Protein AF-A0AAP2DZU4-F1 (afdb_monomer_lite)

Secondary structure (DSSP, 8-state):
-------HHHHHHHHHHHT-S---HHHHHHHHHHHHHHHHHHHHHHHHHHHHHHHHHHHHHHHHHHHHHHHHHHHHSTTTGGGT-TT------HHHHHHHHHHHHHHHHHHHHHHHHHHS----------

Organism: NCBI:txid2782350

Radius of gyration: 33.44 Å; chains: 1; bounding box: 71×27×96 Å

Foldseek 3Di:
DDDDDPDVVVVVVVVVVVPPDDDDPVRVVVVVVVVVVVVVVVVVVVVVVVVVVVVVVVVVVLVVLVVVLVVVVQLCVPPRCVVPDPPRNDPDDPVVNVVSVVVNVVVVVVVVVVVCCVVCVPPPPPPPDD

Sequence (130 aa):
MSKPELKPFEKLKGILGKTSSAPDVVTAFEIQKYTLQSLDIRDRSQNIALRKTFAWCLFAVLIFWLSVVIYIVISSGSSCLIIFSPAIAFHLSDSVIIALLTTTTANVIGFFYVVTNYLFPKTEKADEKK

pLDDT: mean 72.27, std 12.95, range [37.91, 92.44]

Structure (mmCIF, N/CA/C/O backbone):
data_AF-A0AAP2DZU4-F1
#
_entry.id   AF-A0AAP2DZU4-F1
#
loop_
_atom_site.group_PDB
_atom_site.id
_atom_site.type_symbol
_atom_site.label_atom_id
_atom_site.label_alt_id
_atom_site.label_comp_id
_atom_site.label_asym_id
_atom_site.label_entity_id
_atom_site.label_seq_id
_atom_site.pdbx_PDB_ins_code
_atom_site.Cartn_x
_atom_site.Cartn_y
_atom_site.Cartn_z
_atom_site.occupancy
_atom_site.B_iso_or_equiv
_atom_site.auth_seq_id
_atom_site.auth_comp_id
_atom_site.auth_asym_id
_atom_site.auth_atom_id
_atom_site.pdbx_PDB_model_num
ATOM 1 N N . MET A 1 1 ? -40.450 17.290 74.959 1.00 41.97 1 MET A N 1
ATOM 2 C CA . MET A 1 1 ? -40.647 15.908 74.470 1.00 41.97 1 MET A CA 1
ATOM 3 C C . MET A 1 1 ? -39.992 15.806 73.094 1.00 41.97 1 MET A C 1
ATOM 5 O O . MET A 1 1 ? -40.652 16.003 72.084 1.00 41.97 1 MET A O 1
ATOM 9 N N . SER A 1 2 ? -38.662 15.674 73.052 1.00 43.31 2 SER A N 1
ATOM 10 C CA . SER A 1 2 ? -37.877 15.709 71.810 1.00 43.31 2 SER A CA 1
ATOM 11 C C . SER A 1 2 ? -37.740 14.301 71.230 1.00 43.31 2 SER A C 1
ATOM 13 O O . SER A 1 2 ? -37.259 13.378 71.882 1.00 43.31 2 SER A O 1
ATOM 15 N N . LYS A 1 3 ? -38.226 14.146 70.000 1.00 58.19 3 LYS A N 1
ATOM 16 C CA . LYS A 1 3 ? -38.184 12.920 69.199 1.00 58.19 3 LYS A CA 1
ATOM 17 C C . LYS A 1 3 ? -36.711 12.578 68.904 1.00 58.19 3 LYS A C 1
ATOM 19 O O . LYS A 1 3 ? -36.002 13.466 68.434 1.00 58.19 3 LYS A O 1
ATOM 24 N N . PRO A 1 4 ? -36.217 11.358 69.182 1.00 60.34 4 PRO A N 1
ATOM 25 C CA . PRO A 1 4 ? -34.834 11.020 68.875 1.00 60.34 4 PRO A CA 1
ATOM 26 C C . PRO A 1 4 ? -34.670 10.888 67.356 1.00 60.34 4 PRO A C 1
ATOM 28 O O . PRO A 1 4 ? -35.214 9.976 66.734 1.00 60.34 4 PRO A O 1
ATOM 31 N N . GLU A 1 5 ? -33.938 11.832 66.765 1.00 65.56 5 GLU A N 1
ATOM 32 C CA . GLU A 1 5 ? -33.445 11.782 65.388 1.00 65.56 5 GLU A CA 1
ATOM 33 C C . GLU A 1 5 ? -32.621 10.495 65.208 1.00 65.56 5 GLU A C 1
ATOM 35 O O . GLU A 1 5 ? -31.505 10.357 65.716 1.00 65.56 5 GLU A O 1
ATOM 40 N N . LEU A 1 6 ? -33.209 9.506 64.531 1.00 63.28 6 LEU A N 1
ATOM 41 C CA . LEU A 1 6 ? -32.548 8.255 64.173 1.00 63.28 6 LEU A CA 1
ATOM 42 C C . LEU A 1 6 ? -31.293 8.556 63.348 1.00 63.28 6 LEU A C 1
ATOM 44 O O . LEU A 1 6 ? -31.360 9.207 62.305 1.00 63.28 6 LEU A O 1
ATOM 48 N N . LYS A 1 7 ? -30.147 8.044 63.814 1.00 73.19 7 LYS A N 1
ATOM 49 C CA . LYS A 1 7 ? -28.845 8.197 63.154 1.00 73.19 7 LYS A CA 1
ATOM 50 C C . LYS A 1 7 ? -28.957 7.772 61.677 1.00 73.19 7 LYS A C 1
ATOM 52 O O . LYS A 1 7 ? -29.510 6.703 61.412 1.00 73.19 7 LYS A O 1
ATOM 57 N N . PRO A 1 8 ? -28.388 8.526 60.716 1.00 77.06 8 PRO A N 1
ATOM 58 C CA . PRO A 1 8 ? -28.501 8.243 59.277 1.00 77.06 8 PRO A CA 1
ATOM 59 C C . PRO A 1 8 ? -28.170 6.793 58.886 1.00 77.06 8 PRO A C 1
ATOM 61 O O . PRO A 1 8 ? -28.793 6.223 57.994 1.00 77.06 8 PRO A O 1
ATOM 64 N N . PHE A 1 9 ? -27.240 6.169 59.609 1.00 72.81 9 PHE A N 1
ATOM 65 C CA . PHE A 1 9 ? -26.833 4.777 59.425 1.00 72.81 9 PHE A CA 1
ATOM 66 C C . PHE A 1 9 ? -27.935 3.742 59.701 1.00 72.81 9 PHE A C 1
ATOM 68 O O . PHE A 1 9 ? -28.024 2.757 58.974 1.00 72.81 9 PHE A O 1
ATOM 75 N N . GLU A 1 10 ? -28.797 3.956 60.699 1.00 77.69 10 GLU A N 1
ATOM 76 C CA . GLU A 1 10 ? -29.917 3.049 61.015 1.00 77.69 10 GLU A CA 1
ATOM 77 C C . GLU A 1 10 ? -30.954 3.057 59.884 1.00 77.69 10 GLU A C 1
ATOM 79 O O . GLU A 1 10 ? -31.432 2.012 59.438 1.00 77.69 10 GLU A O 1
ATOM 84 N N . LYS A 1 11 ? -31.228 4.251 59.345 1.00 71.88 11 LYS A N 1
ATOM 85 C CA . LYS A 1 11 ? -32.122 4.444 58.200 1.00 71.88 11 LYS A CA 1
ATOM 86 C C . LYS A 1 11 ? -31.560 3.784 56.937 1.00 71.88 11 LYS A C 1
ATOM 88 O O . LYS A 1 11 ? -32.304 3.124 56.216 1.00 71.88 11 LYS A O 1
ATOM 93 N N . LEU A 1 12 ? -30.250 3.905 56.702 1.00 72.38 12 LEU A N 1
ATOM 94 C CA . LEU A 1 12 ? -29.562 3.247 55.586 1.00 72.38 12 LEU A CA 1
ATOM 95 C C . LEU A 1 12 ? -29.586 1.720 55.714 1.00 72.38 12 LEU A C 1
ATOM 97 O O . LEU A 1 12 ? -29.875 1.037 54.735 1.00 72.38 12 LEU A O 1
ATOM 101 N N . LYS A 1 13 ? -29.363 1.179 56.916 1.00 75.00 13 LYS A N 1
ATOM 102 C CA . LYS A 1 13 ? -29.406 -0.268 57.176 1.00 75.00 13 LYS A CA 1
ATOM 103 C C . LYS A 1 13 ? -30.805 -0.851 56.944 1.00 75.00 13 LYS A C 1
ATOM 105 O O . LYS A 1 13 ? -30.927 -1.929 56.369 1.00 75.00 13 LYS A O 1
ATOM 110 N N . GLY A 1 14 ? -31.856 -0.114 57.316 1.00 73.19 14 GLY A N 1
ATOM 111 C CA . GLY A 1 14 ? -33.247 -0.490 57.039 1.00 73.19 14 GLY A CA 1
ATOM 112 C C . GLY A 1 14 ? -33.620 -0.455 55.551 1.00 73.19 14 GLY A C 1
ATOM 113 O O . GLY A 1 14 ? -34.445 -1.256 55.111 1.00 73.19 14 GLY A O 1
ATOM 114 N N . ILE A 1 15 ? -33.000 0.431 54.763 1.00 73.69 15 ILE A N 1
ATOM 115 C CA . ILE A 1 15 ? -33.164 0.469 53.301 1.00 73.69 15 ILE A CA 1
ATOM 116 C C . ILE A 1 15 ? -32.403 -0.696 52.651 1.00 73.69 15 ILE A C 1
ATOM 118 O O . ILE A 1 15 ? -32.988 -1.412 51.844 1.00 73.69 15 ILE A O 1
ATOM 122 N N . LEU A 1 16 ? -31.155 -0.952 53.063 1.00 69.94 16 LEU A N 1
ATOM 123 C CA . LEU A 1 16 ? -30.349 -2.066 52.542 1.00 69.94 16 LEU A CA 1
ATOM 124 C C . LEU A 1 16 ? -30.954 -3.442 52.868 1.00 69.94 16 LEU A C 1
ATOM 126 O O . LEU A 1 16 ? -30.893 -4.362 52.056 1.00 69.94 16 LEU A O 1
ATOM 130 N N . GLY A 1 17 ? -31.565 -3.583 54.049 1.00 65.06 17 GLY A N 1
ATOM 131 C CA . GLY A 1 17 ? -32.260 -4.808 54.453 1.00 65.06 17 GLY A CA 1
ATOM 132 C C . GLY A 1 17 ? -33.515 -5.095 53.622 1.00 65.06 17 GLY A C 1
ATOM 133 O O . GLY A 1 17 ? -33.870 -6.255 53.440 1.00 65.06 17 GLY A O 1
ATOM 134 N N . LYS A 1 18 ? -34.159 -4.060 53.063 1.00 62.88 18 LYS A N 1
ATOM 135 C CA . LYS A 1 18 ? -35.315 -4.204 52.161 1.00 62.88 18 LYS A CA 1
ATOM 136 C C . LYS A 1 18 ? -34.926 -4.546 50.724 1.00 62.88 18 LYS A C 1
ATOM 138 O O . LYS A 1 18 ? -35.751 -5.085 49.999 1.00 62.88 18 LYS A O 1
ATOM 143 N N . THR A 1 19 ? -33.689 -4.266 50.317 1.00 60.69 19 THR A N 1
ATOM 144 C CA . THR A 1 19 ? -33.181 -4.581 48.972 1.00 60.69 19 THR A CA 1
ATOM 145 C C . THR A 1 19 ? -32.550 -5.973 48.872 1.00 60.69 19 THR A C 1
ATOM 147 O O . THR A 1 19 ? -32.037 -6.333 47.820 1.00 60.69 19 THR A O 1
ATOM 150 N N . SER A 1 20 ? -32.597 -6.784 49.937 1.00 56.12 20 SER A N 1
ATOM 151 C CA . SER A 1 20 ? -32.206 -8.202 49.914 1.00 56.12 20 SER A CA 1
ATOM 152 C C . SER A 1 20 ? -33.333 -9.070 49.332 1.00 56.12 20 SER A C 1
ATOM 154 O O . SER A 1 20 ? -33.860 -9.977 49.967 1.00 56.12 20 SER A O 1
ATOM 156 N N . SER A 1 21 ? -33.752 -8.759 48.112 1.00 58.66 21 SER A N 1
ATOM 157 C CA . SER A 1 21 ? -34.430 -9.714 47.240 1.00 58.66 21 SER A CA 1
ATOM 158 C C . SER A 1 21 ? -33.571 -9.852 46.001 1.00 58.66 21 SER A C 1
ATOM 160 O O . SER A 1 21 ? -32.985 -8.871 45.543 1.00 58.66 21 SER A O 1
ATOM 162 N N . ALA A 1 22 ? -33.447 -11.087 45.519 1.00 63.03 22 ALA A N 1
ATOM 163 C CA . ALA A 1 22 ? -32.779 -11.412 44.267 1.00 63.03 22 ALA A CA 1
ATOM 164 C C . ALA A 1 22 ? -33.145 -10.385 43.177 1.00 63.03 22 ALA A C 1
ATOM 166 O O . ALA A 1 22 ? -34.276 -9.890 43.192 1.00 63.03 22 ALA A O 1
ATOM 167 N N . PRO A 1 23 ? -32.213 -10.037 42.270 1.00 57.38 23 PRO A N 1
ATOM 168 C CA . PRO A 1 23 ? -32.461 -9.002 41.275 1.00 57.38 23 PRO A CA 1
ATOM 169 C C . PRO A 1 23 ? -33.765 -9.305 40.531 1.00 57.38 23 PRO A C 1
ATOM 171 O O . PRO A 1 23 ? -33.922 -10.387 39.968 1.00 57.38 23 PRO A O 1
ATOM 174 N N . ASP A 1 24 ? -34.703 -8.357 40.575 1.00 71.06 24 ASP A N 1
ATOM 175 C CA . ASP A 1 24 ? -35.919 -8.363 39.763 1.00 71.06 24 ASP A CA 1
ATOM 176 C C . ASP A 1 24 ? -35.528 -8.597 38.292 1.00 71.06 24 ASP A C 1
ATOM 178 O O . ASP A 1 24 ? -34.496 -8.103 37.824 1.00 71.06 24 ASP A O 1
ATOM 182 N N . VAL A 1 25 ? -36.341 -9.364 37.561 1.00 72.12 25 VAL A N 1
ATOM 183 C CA . VAL A 1 25 ? -36.177 -9.643 36.128 1.00 72.12 25 VAL A CA 1
ATOM 184 C C . VAL A 1 25 ? -35.961 -8.365 35.313 1.00 72.12 25 VAL A C 1
ATOM 186 O O . VAL A 1 25 ? -35.189 -8.381 34.353 1.00 72.12 25 VAL A O 1
ATOM 189 N N . VAL A 1 26 ? -36.564 -7.245 35.727 1.00 75.00 26 VAL A N 1
ATOM 190 C CA . VAL A 1 26 ? -36.369 -5.932 35.094 1.00 75.00 26 VAL A CA 1
ATOM 191 C C . VAL A 1 26 ? -34.953 -5.400 35.342 1.00 75.00 26 VAL A C 1
ATOM 193 O O . VAL A 1 26 ? -34.276 -4.978 34.406 1.00 75.00 26 VAL A O 1
ATOM 196 N N . THR A 1 27 ? -34.449 -5.493 36.576 1.00 78.69 27 THR A N 1
ATOM 197 C CA . THR A 1 27 ? -33.080 -5.080 36.926 1.00 78.69 27 THR A CA 1
ATOM 198 C C . THR A 1 27 ? -32.030 -5.970 36.254 1.00 78.69 27 THR A C 1
ATOM 200 O O . THR A 1 27 ? -31.016 -5.472 35.766 1.00 78.69 27 THR A O 1
ATOM 203 N N . ALA A 1 28 ? -32.275 -7.281 36.162 1.00 79.25 28 ALA A N 1
ATOM 204 C CA . ALA A 1 28 ? -31.396 -8.213 35.455 1.00 79.25 28 ALA A CA 1
ATOM 205 C C . ALA A 1 28 ? -31.325 -7.911 33.945 1.00 79.25 28 ALA A C 1
ATOM 207 O O . ALA A 1 28 ? -30.241 -7.938 33.356 1.00 79.25 28 ALA A O 1
ATOM 208 N N . PHE A 1 29 ? -32.461 -7.565 33.332 1.00 82.88 29 PHE A N 1
ATOM 209 C CA . PHE A 1 29 ? -32.534 -7.186 31.921 1.00 82.88 29 PHE A CA 1
ATOM 210 C C . PHE A 1 29 ? -31.796 -5.870 31.630 1.00 82.88 29 PHE A C 1
ATOM 212 O O . PHE A 1 29 ? -31.060 -5.776 30.644 1.00 82.88 29 PHE A O 1
ATOM 219 N N . GLU A 1 30 ? -31.925 -4.864 32.500 1.00 80.88 30 GLU A N 1
ATOM 220 C CA . GLU A 1 30 ? -31.184 -3.604 32.363 1.00 80.88 30 GLU A CA 1
ATOM 221 C C . GLU A 1 30 ? -29.671 -3.825 32.448 1.00 80.88 30 GLU A C 1
ATOM 223 O O . GLU A 1 30 ? -28.938 -3.383 31.560 1.00 80.88 30 GLU A O 1
ATOM 228 N N . ILE A 1 31 ? -29.194 -4.583 33.441 1.00 83.00 31 ILE A N 1
ATOM 229 C CA . ILE A 1 31 ? -27.767 -4.922 33.588 1.00 83.00 31 ILE A CA 1
ATOM 230 C C . ILE A 1 31 ? -27.246 -5.644 32.337 1.00 83.00 31 ILE A C 1
ATOM 232 O O . ILE A 1 31 ? -26.151 -5.338 31.850 1.00 83.00 31 ILE A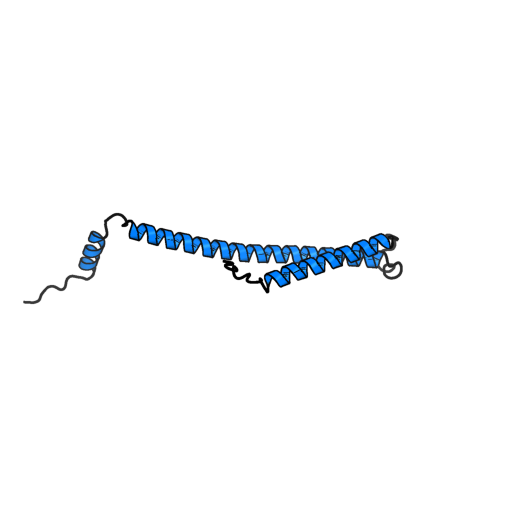 O 1
ATOM 236 N N . GLN A 1 32 ? -28.035 -6.558 31.767 1.00 86.19 32 GLN A N 1
ATOM 237 C CA . GLN A 1 32 ? -27.670 -7.261 30.538 1.00 86.19 32 GLN A CA 1
ATOM 238 C C . GLN A 1 32 ? -27.573 -6.306 29.343 1.00 86.19 32 GLN A C 1
ATOM 240 O O . GLN A 1 32 ? -26.606 -6.371 28.582 1.00 86.19 32 GLN A O 1
ATOM 245 N N . LYS A 1 33 ? -28.511 -5.363 29.210 1.00 85.62 33 LYS A N 1
ATOM 246 C CA . LYS A 1 33 ? -28.495 -4.341 28.156 1.00 85.62 33 LYS A CA 1
ATOM 247 C C . LYS A 1 33 ? -27.268 -3.429 28.249 1.00 85.62 33 LYS A C 1
ATOM 249 O O . LYS A 1 33 ? -26.604 -3.208 27.236 1.00 85.62 33 LYS A O 1
ATOM 254 N N . TYR A 1 34 ? -26.919 -2.958 29.448 1.00 79.38 34 TYR A N 1
ATOM 255 C CA . TYR A 1 34 ? -25.697 -2.173 29.671 1.00 79.38 34 TYR A CA 1
ATOM 256 C C . TYR A 1 34 ? -24.433 -2.976 29.344 1.00 79.38 34 TYR A C 1
ATOM 258 O O . TYR A 1 34 ? -23.505 -2.454 28.721 1.00 79.38 34 TYR A O 1
ATOM 266 N N . THR A 1 35 ? -24.413 -4.261 29.706 1.00 82.19 35 THR A N 1
ATOM 267 C CA . THR A 1 35 ? -23.297 -5.160 29.390 1.00 82.19 35 THR A CA 1
ATOM 268 C C . THR A 1 35 ? -23.128 -5.298 27.876 1.00 82.19 35 THR A C 1
ATOM 270 O O . THR A 1 35 ? -22.039 -5.038 27.367 1.00 82.19 35 THR A O 1
ATOM 273 N N . LEU A 1 36 ? -24.202 -5.593 27.135 1.00 82.00 36 LEU A N 1
ATOM 274 C CA . LEU A 1 36 ? -24.180 -5.699 25.669 1.00 82.00 36 LEU A CA 1
ATOM 275 C C . LEU A 1 36 ? -23.736 -4.394 24.994 1.00 82.00 36 LEU A C 1
ATOM 277 O O . LEU A 1 36 ? -22.903 -4.416 24.090 1.00 82.00 36 LEU A O 1
ATOM 281 N N . GLN A 1 37 ? -24.226 -3.250 25.472 1.00 81.81 37 GLN A N 1
ATOM 282 C CA . GLN A 1 37 ? -23.846 -1.944 24.937 1.00 81.81 37 GLN A CA 1
ATOM 283 C C . GLN A 1 37 ? -22.356 -1.642 25.166 1.00 81.81 37 GLN A C 1
ATOM 285 O O . GLN A 1 37 ? -21.689 -1.090 24.293 1.00 81.81 37 GLN A O 1
ATOM 290 N N . SER A 1 38 ? -21.805 -2.037 26.316 1.00 74.12 38 SER A N 1
ATOM 291 C CA . SER A 1 38 ? -20.375 -1.871 26.601 1.00 74.12 38 SER A CA 1
ATOM 292 C C . SER A 1 38 ? -19.481 -2.794 25.759 1.00 74.12 38 SER A C 1
ATOM 294 O O . SER A 1 38 ? -18.363 -2.407 25.410 1.00 74.12 38 SER A O 1
ATOM 296 N N . LEU A 1 39 ? -19.976 -3.982 25.392 1.00 74.75 39 LEU A N 1
ATOM 297 C CA . LEU A 1 39 ? -19.289 -4.912 24.495 1.00 74.75 39 LEU A CA 1
ATOM 298 C C . LEU A 1 39 ? -19.260 -4.379 23.059 1.00 74.75 39 LEU A C 1
ATOM 300 O O . LEU A 1 39 ? -18.198 -4.397 22.448 1.00 74.75 39 LEU A O 1
ATOM 304 N N . ASP A 1 40 ? -20.364 -3.814 22.565 1.00 77.31 40 ASP A N 1
ATOM 305 C CA . ASP A 1 40 ? -20.432 -3.201 21.229 1.00 77.31 40 ASP A CA 1
ATOM 306 C C . ASP A 1 40 ? -19.447 -2.027 21.078 1.00 77.31 40 ASP A C 1
ATOM 308 O O . ASP A 1 40 ? -18.712 -1.932 20.095 1.00 77.31 40 ASP A O 1
ATOM 312 N N . ILE A 1 41 ? -19.349 -1.158 22.091 1.00 70.31 41 ILE A N 1
ATOM 313 C CA . ILE A 1 41 ? -18.396 -0.035 22.077 1.00 70.31 41 ILE A CA 1
ATOM 314 C C . ILE A 1 41 ? -16.944 -0.543 22.081 1.00 70.31 41 ILE A C 1
ATOM 316 O O . ILE A 1 41 ? -16.085 0.030 21.404 1.00 70.31 41 ILE A O 1
ATOM 320 N N . ARG A 1 42 ? -16.656 -1.618 22.827 1.00 67.56 42 ARG A N 1
ATOM 321 C CA . ARG A 1 42 ? -15.328 -2.251 22.847 1.00 67.56 42 ARG A CA 1
ATOM 322 C C . ARG A 1 42 ? -14.999 -2.920 21.518 1.00 67.56 42 ARG A C 1
ATOM 324 O O . ARG A 1 42 ? -13.884 -2.746 21.041 1.00 67.56 42 ARG A O 1
ATOM 331 N N . ASP A 1 43 ? -15.949 -3.612 20.906 1.00 72.62 43 ASP A N 1
ATOM 332 C CA . ASP A 1 43 ? -15.754 -4.282 19.620 1.00 72.62 43 ASP A CA 1
ATOM 333 C C . ASP A 1 43 ? -15.518 -3.264 18.493 1.00 72.62 43 ASP A C 1
ATOM 335 O O . ASP A 1 43 ? -14.562 -3.370 17.720 1.00 72.62 43 ASP A O 1
ATOM 339 N N . ARG A 1 44 ? -16.289 -2.166 18.472 1.00 63.38 44 ARG A N 1
ATOM 340 C CA . ARG A 1 44 ? -16.034 -1.041 17.558 1.00 63.38 44 ARG A CA 1
ATOM 341 C C . ARG A 1 44 ? -14.665 -0.403 17.785 1.00 63.38 44 ARG A C 1
ATOM 343 O O . ARG A 1 44 ? -13.985 -0.077 16.812 1.00 63.38 44 ARG A O 1
ATOM 350 N N . SER A 1 45 ? -14.240 -0.214 19.037 1.00 61.62 45 SER A N 1
ATOM 351 C CA . SER A 1 45 ? -12.933 0.396 19.326 1.00 61.62 45 SER A CA 1
ATOM 352 C C . SER A 1 45 ? -11.766 -0.526 18.954 1.00 61.62 45 SER A C 1
ATOM 354 O O . SER A 1 45 ? -10.781 -0.057 18.377 1.00 61.62 45 SER A O 1
ATOM 356 N N . GLN A 1 46 ? -11.906 -1.836 19.181 1.00 60.19 46 GLN A N 1
ATOM 357 C CA . GLN A 1 46 ? -10.944 -2.849 18.746 1.00 60.19 46 GLN A CA 1
ATOM 358 C C . GLN A 1 46 ? -10.838 -2.895 17.221 1.00 60.19 46 GLN A C 1
ATOM 360 O O . GLN A 1 46 ? -9.730 -2.865 16.684 1.00 60.19 46 GLN A O 1
ATOM 365 N N . ASN A 1 47 ? -11.969 -2.847 16.517 1.00 64.81 47 ASN A N 1
ATOM 366 C CA . ASN A 1 47 ? -12.003 -2.781 15.058 1.00 64.81 47 ASN A CA 1
ATOM 367 C C . ASN A 1 47 ? -11.310 -1.522 14.503 1.00 64.81 47 ASN A C 1
ATOM 369 O O . ASN A 1 47 ? -10.663 -1.583 13.456 1.00 64.81 47 ASN A O 1
ATOM 373 N N . ILE A 1 48 ? -11.368 -0.387 15.209 1.00 65.81 48 ILE A N 1
ATOM 374 C CA . ILE A 1 48 ? -10.649 0.841 14.823 1.00 65.81 48 ILE A CA 1
ATOM 375 C C . ILE A 1 48 ? -9.139 0.708 15.070 1.00 65.81 48 ILE A C 1
ATOM 377 O O . ILE A 1 48 ? -8.341 1.124 14.227 1.00 65.81 48 ILE A O 1
ATOM 381 N N . ALA A 1 49 ? -8.731 0.136 16.204 1.00 62.59 49 ALA A N 1
ATOM 382 C CA . ALA A 1 49 ? -7.319 -0.056 16.535 1.00 62.59 49 ALA A CA 1
ATOM 383 C C . ALA A 1 49 ? -6.641 -1.048 15.575 1.00 62.59 49 ALA A C 1
ATOM 385 O O . ALA A 1 49 ? -5.568 -0.761 15.043 1.00 62.59 49 ALA A O 1
ATOM 386 N N . LEU A 1 50 ? -7.308 -2.166 15.278 1.00 64.50 50 LEU A N 1
ATOM 387 C CA . LEU A 1 50 ? -6.827 -3.173 14.336 1.00 64.50 50 LEU A CA 1
ATOM 388 C C . LEU A 1 50 ? -6.700 -2.605 12.914 1.00 64.50 50 LEU A C 1
ATOM 390 O O . LEU A 1 50 ? -5.688 -2.834 12.253 1.00 64.50 50 LEU A O 1
ATOM 394 N N . ARG A 1 51 ? -7.671 -1.794 12.463 1.00 71.88 51 ARG A N 1
ATOM 395 C CA . ARG A 1 51 ? -7.606 -1.112 11.156 1.00 71.88 51 ARG A CA 1
ATOM 396 C C . ARG A 1 51 ? -6.419 -0.160 11.046 1.00 71.88 51 ARG A C 1
ATOM 398 O O . ARG A 1 51 ? -5.797 -0.110 9.989 1.00 71.88 51 ARG A O 1
ATOM 405 N N . LYS A 1 52 ? -6.072 0.565 12.115 1.00 68.56 52 LYS A N 1
ATOM 406 C CA . LYS A 1 52 ? -4.903 1.465 12.119 1.00 68.56 52 LYS A CA 1
ATOM 407 C C . LYS A 1 52 ? -3.592 0.692 11.999 1.00 68.56 52 LYS A C 1
ATOM 409 O O . LYS A 1 52 ? -2.747 1.059 11.187 1.00 68.56 52 LYS A O 1
ATOM 414 N N . THR A 1 53 ? -3.446 -0.393 12.755 1.00 73.69 53 THR A N 1
ATOM 415 C CA . THR A 1 53 ? -2.249 -1.245 12.691 1.00 73.69 53 THR A CA 1
ATOM 416 C C . THR A 1 53 ? -2.116 -1.919 11.328 1.00 73.69 53 THR A C 1
ATOM 418 O O . THR A 1 53 ? -1.031 -1.927 10.747 1.00 73.69 53 THR A O 1
ATOM 421 N N . PHE A 1 54 ? -3.222 -2.426 10.778 1.00 73.81 54 PHE A N 1
ATOM 422 C CA . PHE A 1 54 ? -3.229 -3.050 9.458 1.00 73.81 54 PHE A CA 1
ATOM 423 C C . PHE A 1 54 ? -2.893 -2.046 8.349 1.00 73.81 54 PHE A C 1
ATOM 425 O O . PHE A 1 54 ? -2.056 -2.336 7.499 1.00 73.81 54 PHE A O 1
ATOM 432 N N . ALA A 1 55 ? -3.467 -0.839 8.399 1.00 77.69 55 ALA A N 1
ATOM 433 C CA . ALA A 1 55 ? -3.154 0.227 7.451 1.00 77.69 55 ALA A CA 1
ATOM 434 C C . ALA A 1 55 ? -1.670 0.618 7.493 1.00 77.69 55 ALA A C 1
ATOM 436 O O . ALA A 1 55 ? -1.061 0.805 6.443 1.00 77.69 55 ALA A O 1
ATOM 437 N N . TRP A 1 56 ? -1.070 0.698 8.685 1.00 76.75 56 TRP A N 1
ATOM 438 C CA . TRP A 1 56 ? 0.344 1.045 8.827 1.00 76.75 56 TRP A CA 1
ATOM 439 C C . TRP A 1 56 ? 1.278 -0.061 8.319 1.00 76.75 56 TRP A C 1
ATOM 441 O O . TRP A 1 56 ? 2.228 0.225 7.594 1.00 76.75 56 TRP A O 1
ATOM 451 N N . CYS A 1 57 ? 0.980 -1.327 8.6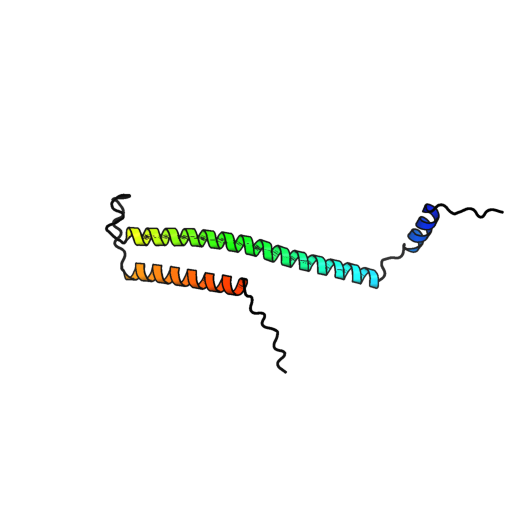26 1.00 78.12 57 CYS A N 1
ATOM 452 C CA . CYS A 1 57 ? 1.731 -2.471 8.101 1.00 78.12 57 CYS A CA 1
ATOM 453 C C . CYS A 1 57 ? 1.670 -2.521 6.567 1.00 78.12 57 CYS A C 1
ATOM 455 O O . CYS A 1 57 ? 2.691 -2.645 5.893 1.00 78.12 57 CYS A O 1
ATOM 457 N N . LEU A 1 58 ? 0.476 -2.331 6.014 1.00 80.56 58 LEU A N 1
ATOM 458 C CA . LEU A 1 58 ? 0.247 -2.314 4.579 1.00 80.56 58 LEU A CA 1
ATOM 459 C C . LEU A 1 58 ? 0.952 -1.129 3.895 1.00 80.56 58 LEU A C 1
ATOM 461 O O . LEU A 1 58 ? 1.553 -1.294 2.836 1.00 80.56 58 LEU A O 1
ATOM 465 N N . PHE A 1 59 ? 0.956 0.045 4.528 1.00 82.00 59 PHE A N 1
ATOM 466 C CA . PHE A 1 59 ? 1.697 1.211 4.051 1.00 82.00 59 PHE A CA 1
ATOM 467 C C . PHE A 1 59 ? 3.215 0.980 4.058 1.00 82.00 59 PHE A C 1
ATOM 469 O O . PHE A 1 59 ? 3.899 1.343 3.102 1.00 82.00 59 PHE A O 1
ATOM 476 N N . ALA A 1 60 ? 3.748 0.314 5.087 1.00 83.94 60 ALA A N 1
ATOM 477 C CA . ALA A 1 60 ? 5.161 -0.056 5.143 1.00 83.94 6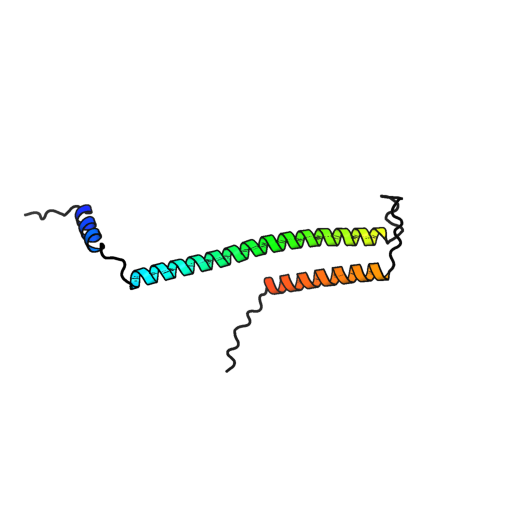0 ALA A CA 1
ATOM 478 C C . ALA A 1 60 ? 5.543 -1.042 4.023 1.00 83.94 60 ALA A C 1
ATOM 480 O O . ALA A 1 60 ? 6.549 -0.837 3.342 1.00 83.94 60 ALA A O 1
ATOM 481 N N . VAL A 1 61 ? 4.716 -2.067 3.780 1.00 84.44 61 VAL A N 1
ATOM 482 C CA . VAL A 1 61 ? 4.914 -3.021 2.672 1.00 84.44 61 VAL A CA 1
ATOM 483 C C . VAL A 1 61 ? 4.860 -2.312 1.318 1.00 84.44 61 VAL A C 1
ATOM 485 O O . VAL A 1 61 ? 5.666 -2.617 0.444 1.00 84.44 61 VAL A O 1
ATOM 488 N N . LEU A 1 62 ? 3.972 -1.329 1.148 1.00 85.56 62 LEU A N 1
ATOM 489 C CA . LEU A 1 62 ? 3.897 -0.529 -0.073 1.00 85.56 62 LEU A CA 1
ATOM 490 C C . LEU A 1 62 ? 5.152 0.293 -0.325 1.00 85.56 62 LEU A C 1
ATOM 492 O O . LEU A 1 62 ? 5.673 0.262 -1.436 1.00 85.56 62 LEU A O 1
ATOM 496 N N . ILE A 1 63 ? 5.634 1.022 0.683 1.00 87.38 63 ILE A N 1
ATOM 497 C CA . ILE A 1 63 ? 6.866 1.809 0.559 1.00 87.38 63 ILE A CA 1
ATOM 498 C C . ILE A 1 63 ? 8.036 0.890 0.210 1.00 87.38 63 ILE A C 1
ATOM 500 O O . ILE A 1 63 ? 8.806 1.192 -0.702 1.00 87.38 63 ILE A O 1
ATOM 504 N N . PHE A 1 64 ? 8.147 -0.245 0.903 1.00 89.06 64 PHE A N 1
ATOM 505 C CA . PHE A 1 64 ? 9.176 -1.238 0.624 1.00 89.06 64 PHE A CA 1
ATOM 506 C C . PHE A 1 64 ? 9.078 -1.761 -0.815 1.00 89.06 64 PHE A C 1
ATOM 508 O O . PHE A 1 64 ? 10.069 -1.752 -1.542 1.00 89.06 64 PHE A O 1
ATOM 515 N N . TRP A 1 65 ? 7.878 -2.136 -1.264 1.00 86.19 65 TRP A N 1
ATOM 516 C CA . TRP A 1 65 ? 7.637 -2.604 -2.627 1.00 86.19 65 TRP A CA 1
ATOM 517 C C . TRP A 1 65 ? 7.970 -1.541 -3.678 1.00 86.19 65 TRP A C 1
ATOM 519 O O . TRP A 1 65 ? 8.680 -1.835 -4.636 1.00 86.19 65 TRP A O 1
ATOM 529 N N . LEU A 1 66 ? 7.521 -0.295 -3.497 1.00 86.88 66 LEU A N 1
ATOM 530 C CA . LEU A 1 66 ? 7.832 0.803 -4.417 1.00 86.88 66 LEU A CA 1
ATOM 531 C C . LEU A 1 66 ? 9.338 1.075 -4.489 1.00 86.88 66 LEU A C 1
ATOM 533 O O . LEU A 1 66 ? 9.852 1.301 -5.581 1.00 86.88 66 LEU A O 1
ATOM 537 N N . SER A 1 67 ? 10.052 0.989 -3.363 1.00 87.44 67 SER A N 1
ATOM 538 C CA . SER A 1 67 ? 11.515 1.093 -3.331 1.00 87.44 67 SER A CA 1
ATOM 539 C C . SER A 1 67 ? 12.181 -0.007 -4.167 1.00 87.44 67 SER A C 1
ATOM 541 O O . SER A 1 67 ? 13.048 0.283 -4.991 1.00 87.44 67 SER A O 1
ATOM 543 N N . VAL A 1 68 ? 11.717 -1.256 -4.037 1.00 85.88 68 VAL A N 1
ATOM 544 C CA . VAL A 1 68 ? 12.197 -2.387 -4.850 1.00 85.88 68 VAL A CA 1
ATOM 545 C C . VAL A 1 68 ? 11.918 -2.160 -6.337 1.00 85.88 68 VAL A C 1
ATOM 547 O O . VAL A 1 68 ? 12.805 -2.368 -7.161 1.00 85.88 68 VAL A O 1
ATOM 550 N N . VAL A 1 69 ? 10.722 -1.691 -6.704 1.00 85.12 69 VAL A N 1
ATOM 551 C CA . VAL A 1 69 ? 10.388 -1.410 -8.111 1.00 85.12 69 VAL A CA 1
ATOM 552 C C . VAL A 1 69 ? 11.263 -0.301 -8.684 1.00 85.12 69 VAL A C 1
ATOM 554 O O . VAL A 1 69 ? 11.792 -0.456 -9.782 1.00 85.12 69 VAL A O 1
ATOM 557 N N . ILE A 1 70 ? 11.469 0.788 -7.943 1.00 83.75 70 ILE A N 1
ATOM 558 C CA . ILE A 1 70 ? 12.364 1.877 -8.351 1.00 83.75 70 ILE A CA 1
ATOM 559 C C . ILE A 1 70 ? 13.791 1.352 -8.534 1.00 83.75 70 ILE A C 1
ATOM 561 O O . ILE A 1 70 ? 14.425 1.654 -9.543 1.00 83.75 70 ILE A O 1
ATOM 565 N N . TYR A 1 71 ? 14.276 0.522 -7.608 1.00 82.06 71 TYR A N 1
ATOM 566 C CA . TYR A 1 71 ? 15.591 -0.108 -7.714 1.00 82.06 71 TYR A CA 1
ATOM 567 C C . TYR A 1 71 ? 15.720 -0.954 -8.989 1.00 82.06 71 TYR A C 1
ATOM 569 O O . TYR A 1 71 ? 16.691 -0.800 -9.730 1.00 82.06 71 TYR A O 1
ATOM 577 N N . ILE A 1 72 ? 14.715 -1.782 -9.296 1.00 80.94 72 ILE A N 1
ATOM 578 C CA . ILE A 1 72 ? 14.689 -2.604 -10.515 1.00 80.94 72 ILE A CA 1
ATOM 579 C C . ILE A 1 72 ? 14.699 -1.718 -11.769 1.00 80.94 72 ILE A C 1
ATOM 581 O O . ILE A 1 72 ? 15.498 -1.953 -12.675 1.00 80.94 72 ILE A O 1
ATOM 585 N N . VAL A 1 73 ? 13.871 -0.671 -11.817 1.00 80.00 73 VAL A N 1
ATOM 586 C CA . VAL A 1 73 ? 13.797 0.245 -12.969 1.00 80.00 73 VAL A CA 1
ATOM 587 C C . VAL A 1 73 ? 15.125 0.977 -13.186 1.00 80.00 73 VAL A C 1
ATOM 589 O O . VAL A 1 73 ? 15.605 1.037 -14.317 1.00 80.00 73 VAL A O 1
ATOM 592 N N . ILE A 1 74 ? 15.764 1.473 -12.121 1.00 74.94 74 ILE A N 1
ATOM 593 C CA . ILE A 1 74 ? 17.079 2.131 -12.208 1.00 74.94 74 ILE A CA 1
ATOM 594 C C . ILE A 1 74 ? 18.160 1.137 -12.652 1.00 74.94 74 ILE A C 1
ATOM 596 O O . ILE A 1 74 ? 19.020 1.500 -13.451 1.00 74.94 74 ILE A O 1
ATOM 600 N N . SER A 1 75 ? 18.110 -0.114 -12.180 1.00 70.44 75 SER A N 1
ATOM 601 C CA . SER A 1 75 ? 19.055 -1.158 -12.599 1.00 70.44 75 SER A CA 1
ATOM 602 C C . SER A 1 75 ? 18.900 -1.569 -14.065 1.00 70.44 75 SER A C 1
ATOM 604 O O . SER A 1 75 ? 19.892 -1.891 -14.711 1.00 70.44 75 SER A O 1
ATOM 606 N N . SER A 1 76 ? 17.681 -1.488 -14.608 1.00 70.94 76 SER A N 1
ATOM 607 C CA . SER A 1 76 ? 17.404 -1.771 -16.018 1.00 70.94 76 SER A CA 1
ATOM 608 C C . SER A 1 76 ? 17.718 -0.592 -16.946 1.00 70.94 76 SER A C 1
ATOM 610 O O . SER A 1 76 ? 17.912 -0.789 -18.143 1.00 70.94 76 SER A O 1
ATOM 612 N N . GLY A 1 77 ? 17.755 0.637 -16.423 1.00 68.56 77 GLY A N 1
ATOM 613 C CA . GLY A 1 77 ? 18.194 1.830 -17.143 1.00 68.56 77 GLY A CA 1
ATOM 614 C C . GLY A 1 77 ? 19.719 1.923 -17.141 1.00 68.56 77 GLY A C 1
ATOM 615 O O . GLY A 1 77 ? 20.295 2.619 -16.306 1.00 68.56 77 GLY A O 1
ATOM 616 N N . SER A 1 78 ? 20.360 1.219 -18.075 1.00 58.44 78 SER A N 1
ATOM 617 C CA . SER A 1 78 ? 21.796 0.893 -18.209 1.00 58.44 78 SER A CA 1
ATOM 618 C C . SER A 1 78 ? 22.838 2.032 -18.122 1.00 58.44 78 SER A C 1
ATOM 620 O O . SER A 1 78 ? 24.003 1.809 -18.439 1.00 58.44 78 SER A O 1
ATOM 622 N N . SER A 1 79 ? 22.491 3.252 -17.709 1.00 54.94 79 SER A N 1
ATOM 623 C CA . SER A 1 79 ? 23.412 4.401 -17.668 1.00 54.94 79 SER A CA 1
ATOM 624 C C . SER A 1 79 ? 23.563 5.062 -16.295 1.00 54.94 79 SER A C 1
ATOM 626 O O . SER A 1 79 ? 24.544 5.768 -16.087 1.00 54.94 79 SER A O 1
ATOM 628 N N . CYS A 1 80 ? 22.655 4.839 -15.337 1.00 51.16 80 CYS A N 1
ATOM 629 C CA . CYS A 1 80 ? 22.729 5.510 -14.028 1.00 51.16 80 CYS A CA 1
ATOM 630 C C . CYS A 1 80 ? 23.465 4.676 -12.958 1.00 51.16 80 CYS A C 1
ATOM 632 O O . CYS A 1 80 ? 24.155 5.226 -12.101 1.00 51.16 80 CYS A O 1
ATOM 634 N N . LEU A 1 81 ? 23.380 3.341 -13.025 1.00 50.62 81 LEU A N 1
ATOM 635 C CA . LEU A 1 81 ? 23.837 2.450 -11.946 1.00 50.62 81 LEU A CA 1
ATOM 636 C C . LEU A 1 81 ? 25.336 2.080 -11.988 1.00 50.62 81 LEU A C 1
ATOM 638 O O . LEU A 1 81 ? 25.838 1.480 -11.037 1.00 50.62 81 LEU A O 1
ATOM 642 N N . ILE A 1 82 ? 26.085 2.500 -13.019 1.00 52.47 82 ILE A N 1
ATOM 643 C CA . ILE A 1 82 ? 27.536 2.227 -13.159 1.00 52.47 82 ILE A CA 1
ATOM 644 C C . ILE A 1 82 ? 28.345 2.719 -11.934 1.00 52.47 82 ILE A C 1
ATOM 646 O O . ILE A 1 82 ? 29.436 2.221 -11.673 1.00 52.47 82 ILE A O 1
ATOM 650 N N . ILE A 1 83 ? 27.798 3.636 -11.129 1.00 53.69 83 ILE A N 1
ATOM 651 C CA . ILE A 1 83 ? 28.479 4.223 -9.966 1.00 53.69 83 ILE A CA 1
ATOM 652 C C . ILE A 1 83 ? 28.438 3.320 -8.710 1.00 53.69 83 ILE A C 1
ATOM 654 O O . ILE A 1 83 ? 29.335 3.428 -7.879 1.00 53.69 83 ILE A O 1
ATOM 658 N N . PHE A 1 84 ? 27.453 2.419 -8.543 1.00 56.62 84 PHE A N 1
ATOM 659 C CA . PHE A 1 84 ? 27.249 1.706 -7.260 1.00 56.62 84 PHE A CA 1
ATOM 660 C C . PHE A 1 84 ? 27.486 0.184 -7.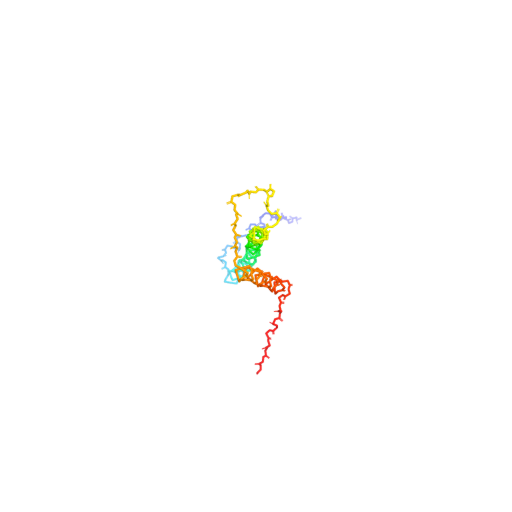297 1.00 56.62 84 PHE A C 1
ATOM 662 O O . PHE A 1 84 ? 27.757 -0.418 -6.258 1.00 56.62 84 PHE A O 1
ATOM 669 N N . SER A 1 85 ? 27.416 -0.478 -8.457 1.00 49.09 85 SER A N 1
ATOM 670 C CA . SER A 1 85 ? 27.766 -1.906 -8.552 1.00 49.09 85 SER A CA 1
ATOM 671 C C . SER A 1 85 ? 28.049 -2.354 -9.989 1.00 49.09 85 SER A C 1
ATOM 673 O O . SER A 1 85 ? 27.120 -2.419 -10.791 1.00 49.09 85 SER A O 1
ATOM 675 N N . PRO A 1 86 ? 29.290 -2.752 -10.323 1.00 50.16 86 PRO A N 1
ATOM 676 C CA . PRO A 1 86 ? 29.643 -3.245 -11.658 1.00 50.16 86 PRO A CA 1
ATOM 677 C C . PRO A 1 86 ? 29.186 -4.692 -11.943 1.00 50.16 86 PRO A C 1
ATOM 679 O O . PRO A 1 86 ? 29.395 -5.185 -13.045 1.00 50.16 86 PRO A O 1
ATOM 682 N N . ALA A 1 87 ? 28.575 -5.393 -10.979 1.00 54.47 87 ALA A N 1
ATOM 683 C CA . ALA A 1 87 ? 28.277 -6.828 -11.085 1.00 54.47 87 ALA A CA 1
ATOM 684 C C . ALA A 1 87 ? 26.863 -7.175 -11.597 1.00 54.47 87 ALA A C 1
ATOM 686 O O . ALA A 1 87 ? 26.569 -8.348 -11.808 1.00 54.47 87 ALA A O 1
ATOM 687 N N . ILE A 1 88 ? 25.973 -6.193 -11.783 1.00 53.75 88 ILE A N 1
ATOM 688 C CA . ILE A 1 88 ? 24.549 -6.440 -12.074 1.00 53.75 88 ILE A CA 1
ATOM 689 C C . ILE A 1 88 ? 24.166 -5.703 -13.361 1.00 53.75 88 ILE A C 1
ATOM 691 O O . ILE A 1 88 ? 23.386 -4.758 -13.360 1.00 53.75 88 ILE A O 1
ATOM 695 N N . ALA A 1 89 ? 24.741 -6.125 -14.487 1.00 51.56 89 ALA A N 1
ATOM 696 C CA . ALA A 1 89 ? 24.241 -5.751 -15.809 1.00 51.56 89 ALA A CA 1
ATOM 697 C C . ALA A 1 89 ? 23.015 -6.621 -16.134 1.00 51.56 89 ALA A C 1
ATOM 699 O O . ALA A 1 89 ? 23.089 -7.568 -16.915 1.00 51.56 89 ALA A O 1
ATOM 700 N N . PHE A 1 90 ? 21.895 -6.355 -15.463 1.00 58.22 90 PHE A N 1
ATOM 701 C CA . PHE A 1 90 ? 20.633 -7.042 -15.723 1.00 58.22 90 PHE A CA 1
ATOM 702 C C . PHE A 1 90 ? 19.860 -6.274 -16.798 1.00 58.22 90 PHE A C 1
ATOM 704 O O . PHE A 1 90 ? 19.236 -5.252 -16.532 1.00 58.22 90 PHE A O 1
ATOM 711 N N . HIS A 1 91 ? 19.911 -6.771 -18.032 1.00 61.53 91 HIS A N 1
ATOM 712 C CA . HIS A 1 91 ? 19.103 -6.249 -19.130 1.00 61.53 91 HIS A CA 1
ATOM 713 C C . HIS A 1 91 ? 17.702 -6.874 -19.048 1.00 61.53 91 HIS A C 1
ATOM 715 O O . HIS A 1 91 ? 17.465 -7.961 -19.581 1.00 61.53 91 HIS A O 1
ATOM 721 N N . LEU A 1 92 ? 16.781 -6.241 -18.314 1.00 67.81 92 LEU A N 1
ATOM 722 C CA . LEU A 1 92 ? 15.386 -6.684 -18.280 1.00 67.81 92 LEU A CA 1
ATOM 723 C C . LEU A 1 92 ? 14.683 -6.281 -19.581 1.00 67.81 92 LEU A C 1
ATOM 725 O O . LEU A 1 92 ? 14.925 -5.215 -20.134 1.00 67.81 92 LEU A O 1
ATOM 729 N N . SER A 1 93 ? 13.795 -7.149 -20.066 1.00 77.88 93 SER A N 1
ATOM 730 C CA . SER A 1 93 ? 12.950 -6.844 -21.222 1.00 77.88 93 SER A CA 1
ATOM 731 C C . SER A 1 93 ? 11.955 -5.734 -20.881 1.00 77.88 93 SER A C 1
ATOM 733 O O . SER A 1 93 ? 11.342 -5.761 -19.811 1.00 77.88 93 SER A O 1
ATOM 735 N N . ASP A 1 94 ? 11.718 -4.825 -21.827 1.00 81.12 94 ASP A N 1
ATOM 736 C CA . ASP A 1 94 ? 10.726 -3.748 -21.728 1.00 81.12 94 ASP A CA 1
ATOM 737 C C . ASP A 1 94 ? 9.349 -4.255 -21.283 1.00 81.12 94 ASP A C 1
ATOM 739 O O . ASP A 1 94 ? 8.665 -3.605 -20.493 1.00 81.12 94 ASP A O 1
ATOM 743 N N . SER A 1 95 ? 8.963 -5.464 -21.709 1.00 86.81 95 SER A N 1
ATOM 744 C CA . SER A 1 95 ? 7.705 -6.086 -21.290 1.00 86.81 95 SER A CA 1
ATOM 745 C C . SER A 1 95 ? 7.630 -6.293 -19.775 1.00 86.81 95 SER A C 1
ATOM 747 O O . SER A 1 95 ? 6.558 -6.147 -19.191 1.00 86.81 95 SER A O 1
ATOM 749 N N . VAL A 1 96 ? 8.747 -6.632 -19.129 1.00 86.12 96 VAL A N 1
ATOM 750 C CA . VAL A 1 96 ? 8.810 -6.848 -17.678 1.00 86.12 96 VAL A CA 1
ATOM 751 C C . VAL A 1 96 ? 8.749 -5.512 -16.944 1.00 86.12 96 VAL A C 1
ATOM 753 O O . VAL A 1 96 ? 8.037 -5.407 -15.949 1.00 86.12 96 VAL A O 1
ATOM 756 N N . ILE A 1 97 ? 9.416 -4.475 -17.461 1.00 85.12 97 ILE A N 1
ATOM 757 C CA . ILE A 1 97 ? 9.371 -3.117 -16.896 1.00 85.12 97 ILE A CA 1
ATOM 758 C C . ILE A 1 97 ? 7.947 -2.560 -16.959 1.00 85.12 97 ILE A C 1
ATOM 760 O O . ILE A 1 97 ? 7.426 -2.061 -15.960 1.00 85.12 97 ILE A O 1
ATOM 764 N N . ILE A 1 98 ? 7.288 -2.691 -18.112 1.00 88.69 98 ILE A N 1
ATOM 765 C CA . ILE A 1 98 ? 5.906 -2.243 -18.307 1.00 88.69 98 ILE A CA 1
ATOM 766 C C . ILE A 1 98 ? 4.959 -3.0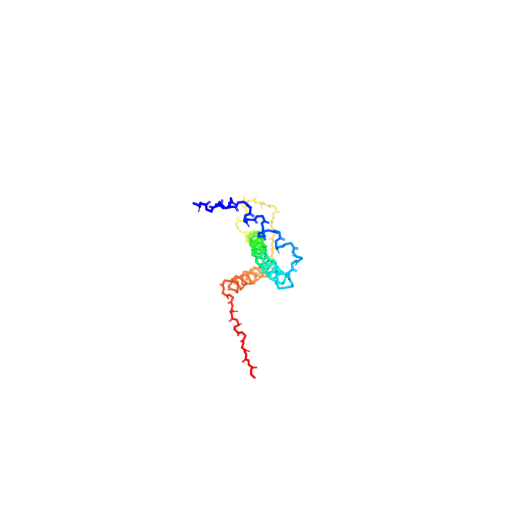25 -17.388 1.00 88.69 98 ILE A C 1
ATOM 768 O O . ILE A 1 98 ? 4.098 -2.422 -16.745 1.00 88.69 98 ILE A O 1
ATOM 772 N N . ALA A 1 99 ? 5.129 -4.345 -17.260 1.00 90.81 99 ALA A N 1
ATOM 773 C CA . ALA A 1 99 ? 4.342 -5.162 -16.332 1.00 90.81 99 ALA A CA 1
ATOM 774 C C . ALA A 1 99 ? 4.540 -4.733 -14.864 1.00 90.81 99 ALA A C 1
ATOM 776 O O . ALA A 1 99 ? 3.582 -4.652 -14.092 1.00 90.81 99 ALA A O 1
ATOM 777 N N . LEU A 1 100 ? 5.769 -4.393 -14.474 1.00 88.00 100 LEU A N 1
ATOM 778 C CA . LEU A 1 100 ? 6.085 -3.893 -13.135 1.00 88.00 100 LEU A CA 1
ATOM 779 C C . LEU A 1 100 ? 5.445 -2.527 -12.861 1.00 88.00 100 LEU A C 1
ATOM 781 O O . LEU A 1 100 ? 4.833 -2.344 -11.808 1.00 88.00 100 LEU A O 1
ATOM 785 N N . LEU A 1 101 ? 5.531 -1.593 -13.812 1.00 88.38 101 LEU A N 1
ATOM 786 C CA . LEU A 1 101 ? 4.923 -0.260 -13.715 1.00 88.38 101 LEU A CA 1
ATOM 787 C C . LEU A 1 101 ? 3.395 -0.312 -13.688 1.00 88.38 101 LEU A C 1
ATOM 789 O O . LEU A 1 101 ? 2.748 0.408 -12.927 1.00 88.38 101 LEU A O 1
ATOM 793 N N . THR A 1 102 ? 2.798 -1.173 -14.507 1.00 92.44 102 THR A N 1
ATOM 794 C CA . THR A 1 102 ? 1.343 -1.366 -14.509 1.00 92.44 102 THR A CA 1
ATOM 795 C C . THR A 1 102 ? 0.874 -1.988 -13.197 1.00 92.44 102 THR A C 1
ATOM 797 O O . THR A 1 102 ? -0.095 -1.499 -12.619 1.00 92.44 102 THR A O 1
ATOM 800 N N . THR A 1 103 ? 1.599 -2.974 -12.659 1.00 89.31 103 THR A N 1
ATOM 801 C CA . THR A 1 103 ? 1.272 -3.595 -11.364 1.00 89.31 103 THR A CA 1
ATOM 802 C C . THR A 1 103 ? 1.388 -2.600 -10.204 1.00 89.31 103 THR A C 1
ATOM 804 O O . THR A 1 103 ? 0.506 -2.552 -9.345 1.00 89.31 103 THR A O 1
ATOM 807 N N . THR A 1 104 ? 2.424 -1.752 -10.166 1.00 88.94 104 THR A N 1
ATOM 808 C CA . THR A 1 104 ? 2.532 -0.710 -9.126 1.00 88.94 104 THR A CA 1
ATOM 809 C C . THR A 1 104 ? 1.459 0.357 -9.260 1.00 88.94 104 THR A C 1
ATOM 811 O O . THR A 1 104 ? 0.883 0.754 -8.249 1.00 88.94 104 THR A O 1
ATOM 814 N N . THR A 1 105 ? 1.131 0.775 -10.484 1.00 90.31 105 THR A N 1
ATOM 815 C CA . THR A 1 105 ? 0.062 1.752 -10.741 1.00 90.31 105 THR A CA 1
ATOM 816 C C . THR A 1 105 ? -1.299 1.199 -10.315 1.00 90.31 105 THR A C 1
ATOM 818 O O . THR A 1 105 ? -2.050 1.883 -9.619 1.00 90.31 105 THR A O 1
ATOM 821 N N . ALA A 1 106 ? -1.597 -0.059 -10.655 1.00 91.75 106 ALA A N 1
ATOM 822 C CA . ALA A 1 106 ? -2.810 -0.748 -10.223 1.00 91.75 106 ALA A CA 1
ATOM 823 C C . ALA A 1 106 ? -2.889 -0.851 -8.692 1.00 91.75 106 ALA A C 1
ATOM 825 O O . ALA A 1 106 ? -3.935 -0.552 -8.114 1.00 91.75 106 ALA A O 1
ATOM 826 N N . ASN A 1 107 ? -1.778 -1.185 -8.026 1.00 86.75 107 ASN A N 1
ATOM 827 C CA . ASN A 1 107 ? -1.719 -1.212 -6.565 1.00 86.75 107 ASN A CA 1
ATOM 828 C C . ASN A 1 107 ? -2.017 0.169 -5.965 1.00 86.75 107 ASN A C 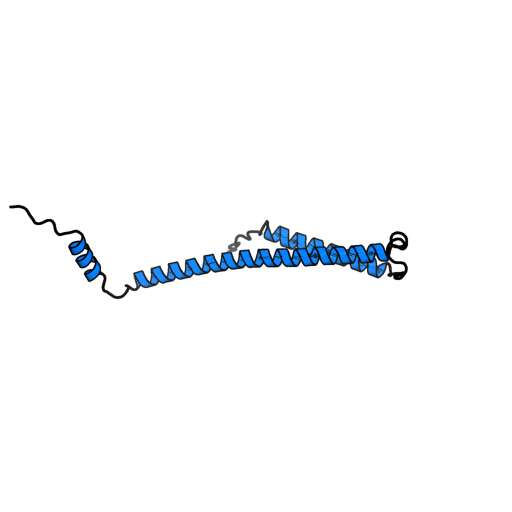1
ATOM 830 O O . ASN A 1 107 ? -2.877 0.273 -5.094 1.00 86.75 107 ASN A O 1
ATOM 834 N N . VAL A 1 108 ? -1.374 1.238 -6.448 1.00 85.88 108 VAL A N 1
ATOM 835 C CA . VAL A 1 108 ? -1.605 2.607 -5.949 1.00 85.88 108 VAL A CA 1
ATOM 836 C C . VAL A 1 108 ? -3.066 3.033 -6.129 1.00 85.88 108 VAL A C 1
ATOM 838 O O . VAL A 1 108 ? -3.660 3.562 -5.188 1.00 85.88 108 VAL A O 1
ATOM 841 N N . ILE A 1 109 ? -3.674 2.751 -7.287 1.00 90.50 109 ILE A N 1
ATOM 842 C CA . ILE A 1 109 ? -5.097 3.035 -7.538 1.00 90.50 109 ILE A CA 1
ATOM 843 C C . ILE A 1 109 ? -5.992 2.228 -6.589 1.00 90.50 109 ILE A C 1
ATOM 845 O O . ILE A 1 109 ? -6.929 2.783 -6.013 1.00 90.50 109 ILE A O 1
ATOM 849 N N . GLY A 1 110 ? -5.695 0.943 -6.381 1.00 87.38 110 GLY A N 1
ATOM 850 C CA . GLY A 1 110 ? -6.423 0.089 -5.442 1.00 87.38 110 GLY A CA 1
ATOM 851 C C . GLY A 1 110 ? -6.396 0.645 -4.017 1.00 87.38 110 GLY A C 1
ATOM 852 O O . GLY A 1 110 ? -7.438 0.743 -3.368 1.00 87.38 110 GLY A O 1
ATOM 853 N N . PHE A 1 111 ? -5.233 1.104 -3.550 1.00 83.44 111 PHE A N 1
ATOM 854 C CA . PHE A 1 111 ? -5.123 1.758 -2.245 1.00 83.44 111 PHE A CA 1
ATOM 855 C C . PHE A 1 111 ? -5.866 3.077 -2.180 1.00 83.44 111 PHE A C 1
ATOM 857 O O . PHE A 1 111 ? -6.571 3.326 -1.203 1.00 83.44 111 PHE A O 1
ATOM 864 N N . PHE A 1 112 ? -5.761 3.899 -3.218 1.00 83.69 112 PHE A N 1
ATOM 865 C CA . PHE A 1 112 ? -6.503 5.147 -3.293 1.00 83.69 112 PHE A CA 1
ATOM 866 C C . PHE A 1 112 ? -8.016 4.903 -3.205 1.00 83.69 112 PHE A C 1
ATOM 868 O O . PHE A 1 112 ? -8.713 5.592 -2.460 1.00 83.69 112 PHE A O 1
ATOM 875 N N . TYR A 1 113 ? -8.525 3.870 -3.878 1.00 85.94 113 TYR A N 1
ATOM 876 C CA . TYR A 1 113 ? -9.926 3.468 -3.779 1.00 85.94 113 TYR A CA 1
ATOM 877 C C . TYR A 1 113 ? -10.309 3.037 -2.356 1.00 85.94 113 TYR A C 1
ATOM 879 O O . TYR A 1 113 ? -11.305 3.508 -1.814 1.00 85.94 113 TYR A O 1
ATOM 887 N N . VAL A 1 114 ? -9.504 2.193 -1.707 1.00 82.69 114 VAL A N 1
ATOM 888 C CA . VAL A 1 114 ? -9.768 1.759 -0.323 1.00 82.69 114 VAL A CA 1
ATOM 889 C C . VAL A 1 114 ? -9.760 2.946 0.643 1.00 82.69 114 VAL A C 1
ATOM 891 O O . VAL A 1 114 ? -10.660 3.063 1.472 1.00 82.69 114 VAL A O 1
ATOM 894 N N . VAL A 1 115 ? -8.784 3.849 0.526 1.00 79.75 115 VAL A N 1
ATOM 895 C CA . VAL A 1 115 ? -8.668 5.031 1.395 1.00 79.75 115 VAL A CA 1
ATOM 896 C C . VAL A 1 115 ? -9.826 5.997 1.170 1.00 79.75 115 VAL A C 1
ATOM 898 O O . VAL A 1 115 ? -10.407 6.480 2.138 1.00 79.75 115 VAL A O 1
ATOM 901 N N . THR A 1 116 ? -10.198 6.264 -0.081 1.00 81.56 116 THR A N 1
ATOM 902 C CA . THR A 1 116 ? -11.333 7.149 -0.387 1.00 81.56 116 THR A CA 1
ATOM 903 C C . THR A 1 116 ? -12.651 6.562 0.100 1.00 81.56 116 THR A C 1
ATOM 905 O O . THR A 1 116 ? -13.444 7.288 0.693 1.00 81.56 116 THR A O 1
ATOM 908 N N . ASN A 1 117 ? -12.858 5.253 -0.048 1.00 80.31 117 ASN A N 1
ATOM 909 C CA . ASN A 1 117 ? -14.049 4.572 0.459 1.00 80.31 117 ASN A CA 1
ATOM 910 C C . ASN A 1 117 ? -14.053 4.466 2.000 1.00 80.31 117 ASN A C 1
ATOM 912 O O . ASN A 1 117 ? -15.109 4.402 2.622 1.00 80.31 117 ASN A O 1
ATOM 916 N N . TYR A 1 118 ? -12.875 4.484 2.633 1.00 74.31 118 TYR A N 1
ATOM 917 C CA . TYR A 1 118 ? -12.736 4.557 4.089 1.00 74.31 118 TYR A CA 1
ATOM 918 C C . TYR A 1 118 ? -13.012 5.964 4.640 1.00 74.31 118 TYR A C 1
ATOM 920 O O . TYR A 1 118 ? -13.654 6.094 5.680 1.00 74.31 118 TYR A O 1
ATOM 928 N N . LEU A 1 119 ? -12.518 7.010 3.969 1.00 74.38 119 LEU A N 1
ATOM 929 C CA . LEU A 1 119 ? -12.667 8.404 4.403 1.00 74.38 119 LEU A CA 1
ATOM 930 C C . LEU A 1 119 ? -14.063 8.958 4.095 1.00 74.38 119 LEU A C 1
ATOM 932 O O . LEU A 1 119 ? -14.617 9.723 4.882 1.00 74.38 119 LEU A O 1
ATOM 936 N N . PHE A 1 120 ? -14.639 8.529 2.976 1.00 77.31 120 PHE A N 1
ATOM 937 C CA . PHE A 1 120 ? -15.998 8.837 2.562 1.00 77.31 120 PHE A CA 1
ATOM 938 C C . PHE A 1 120 ? -16.768 7.530 2.420 1.00 77.31 120 PHE A C 1
ATOM 940 O O . PHE A 1 120 ? -17.047 7.105 1.293 1.00 77.31 120 PHE A O 1
ATOM 947 N N . PRO A 1 121 ? -17.106 6.866 3.542 1.00 67.38 121 PRO A N 1
ATOM 948 C CA . PRO A 1 121 ? -17.998 5.732 3.468 1.00 67.38 121 PRO A CA 1
ATOM 949 C C . PRO A 1 121 ? -19.284 6.256 2.848 1.00 67.38 121 PRO A C 1
ATOM 951 O O . PRO A 1 121 ? -19.940 7.141 3.406 1.00 67.38 121 PRO A O 1
ATOM 954 N N . LYS A 1 122 ? -19.614 5.757 1.655 1.00 67.75 122 LYS A N 1
ATOM 955 C CA . LYS A 1 122 ? -20.921 6.004 1.064 1.00 67.75 122 LYS A CA 1
ATOM 956 C C . LYS A 1 122 ? -21.911 5.442 2.071 1.00 67.75 122 LYS A C 1
ATOM 958 O O . LYS A 1 122 ? -22.022 4.229 2.220 1.00 67.75 122 LYS A O 1
ATOM 963 N N . THR A 1 123 ? -22.570 6.320 2.820 1.00 58.81 123 THR A N 1
ATOM 964 C CA . THR A 1 123 ? -23.785 5.970 3.534 1.00 58.81 123 THR A CA 1
ATOM 965 C C . THR A 1 123 ? -24.789 5.658 2.445 1.00 58.81 123 THR A C 1
ATOM 967 O O . THR A 1 123 ? -25.527 6.523 1.978 1.00 58.81 123 THR A O 1
ATOM 970 N N . GLU A 1 124 ? -24.765 4.409 1.986 1.00 59.25 124 GLU A N 1
ATOM 971 C CA . GLU A 1 124 ? -25.923 3.782 1.391 1.00 59.25 124 GLU A CA 1
ATOM 972 C C . GLU A 1 124 ? -26.969 3.819 2.500 1.00 59.25 124 GLU A C 1
ATOM 974 O O . GLU A 1 124 ? -27.034 2.965 3.385 1.00 59.25 124 GLU A O 1
ATOM 979 N N . LYS A 1 125 ? -27.703 4.934 2.553 1.00 48.62 125 LYS A N 1
ATOM 980 C CA . LYS A 1 125 ? -28.978 4.957 3.238 1.00 48.62 125 LYS A CA 1
ATOM 981 C C . LYS A 1 125 ? -29.729 3.802 2.615 1.00 48.62 125 LYS A C 1
ATOM 983 O O . LYS A 1 125 ? -29.921 3.815 1.403 1.00 48.62 125 LYS A O 1
ATOM 988 N N . ALA A 1 126 ? -30.036 2.811 3.449 1.00 53.47 126 ALA A N 1
ATOM 989 C CA . ALA A 1 126 ? -30.939 1.729 3.135 1.00 53.47 126 ALA A CA 1
ATOM 990 C C . ALA A 1 126 ? -32.127 2.347 2.403 1.00 53.47 126 ALA A C 1
ATOM 992 O O . ALA A 1 126 ? -32.937 3.057 3.002 1.00 53.47 126 ALA A O 1
ATOM 993 N N . ASP A 1 127 ? -32.132 2.179 1.087 1.00 48.84 127 ASP A N 1
ATOM 994 C CA . ASP A 1 127 ? -33.251 2.560 0.260 1.00 48.84 127 ASP A CA 1
ATOM 995 C C . ASP A 1 127 ? -34.281 1.483 0.575 1.00 48.84 127 ASP A C 1
ATOM 997 O O . ASP A 1 127 ? -34.234 0.354 0.086 1.00 48.84 127 ASP A O 1
ATOM 1001 N N . GLU A 1 128 ? -35.132 1.826 1.536 1.00 51.97 128 GLU A N 1
ATOM 1002 C CA . GLU A 1 128 ? -36.454 1.273 1.746 1.00 51.97 128 GLU A CA 1
ATOM 1003 C C . GLU A 1 128 ? -37.221 1.399 0.420 1.00 51.97 128 GLU A C 1
ATOM 1005 O O . GLU A 1 128 ? -38.069 2.268 0.226 1.00 51.97 128 GLU A O 1
ATOM 1010 N N . LYS A 1 129 ? -36.894 0.538 -0.545 1.00 47.94 129 LYS A N 1
ATOM 1011 C CA . LYS A 1 129 ? -37.690 0.336 -1.751 1.00 47.94 129 LYS A CA 1
ATOM 1012 C C . LYS A 1 129 ? -38.701 -0.765 -1.476 1.00 47.94 129 LYS A C 1
ATOM 1014 O O . LYS A 1 129 ? -38.447 -1.942 -1.706 1.00 47.94 129 LYS A O 1
ATOM 1019 N N . LYS A 1 130 ? -39.768 -0.310 -0.819 1.00 37.91 130 LYS A N 1
ATOM 1020 C CA . LYS A 1 130 ? -41.165 -0.366 -1.275 1.00 37.91 130 LYS A CA 1
ATOM 1021 C C . LYS A 1 130 ? -41.525 -1.434 -2.309 1.00 37.91 130 LYS A C 1
ATOM 1023 O O . LYS A 1 130 ? -40.938 -1.398 -3.413 1.00 37.91 130 LYS A O 1
#